Protein AF-A0A348WUA7-F1 (afdb_monomer)

Structure (mmCIF, N/CA/C/O backbone):
data_AF-A0A348WUA7-F1
#
_entry.id   AF-A0A348WUA7-F1
#
loop_
_atom_site.group_PDB
_atom_site.id
_atom_site.type_symbol
_atom_site.label_atom_id
_atom_site.label_alt_id
_atom_site.label_comp_id
_atom_site.label_asym_id
_atom_site.label_entity_id
_atom_site.label_seq_id
_atom_site.pdbx_PDB_ins_code
_atom_site.Cartn_x
_atom_site.Cartn_y
_atom_site.Cartn_z
_atom_site.occupancy
_atom_site.B_iso_or_equiv
_atom_site.auth_seq_id
_atom_site.auth_comp_id
_atom_site.auth_asym_id
_atom_site.auth_atom_id
_atom_site.pdbx_PDB_model_num
ATOM 1 N N . MET A 1 1 ? -8.837 16.732 -10.484 1.00 33.81 1 MET A N 1
ATOM 2 C CA . MET A 1 1 ? -9.678 15.544 -10.216 1.00 33.81 1 MET A CA 1
ATOM 3 C C . MET A 1 1 ? -9.395 15.076 -8.788 1.00 33.81 1 MET A C 1
ATOM 5 O O . MET A 1 1 ? -8.234 14.961 -8.419 1.00 33.81 1 MET A O 1
ATOM 9 N N . PHE A 1 2 ? -10.432 14.977 -7.956 1.00 34.97 2 PHE A N 1
ATOM 10 C CA . PHE A 1 2 ? -10.388 14.929 -6.485 1.00 34.97 2 PHE A CA 1
ATOM 11 C C . PHE A 1 2 ? -9.782 13.624 -5.919 1.00 34.97 2 PHE A C 1
ATOM 13 O O . PHE A 1 2 ? -10.500 12.645 -5.761 1.00 34.97 2 PHE A O 1
ATOM 20 N N . ILE A 1 3 ? -8.491 13.597 -5.559 1.00 40.84 3 ILE A N 1
ATOM 21 C CA . ILE A 1 3 ? -7.843 12.406 -4.948 1.00 40.84 3 ILE A CA 1
ATOM 22 C C . ILE A 1 3 ? -7.668 12.544 -3.416 1.00 40.84 3 ILE A C 1
ATOM 24 O O . ILE A 1 3 ? -7.269 11.609 -2.728 1.00 40.84 3 ILE A O 1
ATOM 28 N N . GLN A 1 4 ? -8.023 13.687 -2.822 1.00 47.28 4 GLN A N 1
ATOM 29 C CA . GLN A 1 4 ? -7.664 13.990 -1.427 1.00 47.28 4 GLN A CA 1
ATOM 30 C C . GLN A 1 4 ? -8.696 13.569 -0.363 1.00 47.28 4 GLN A C 1
ATOM 32 O O . GLN A 1 4 ? -8.520 13.908 0.803 1.00 47.28 4 GLN A O 1
ATOM 37 N N . LYS A 1 5 ? -9.769 12.846 -0.722 1.00 58.16 5 LYS A N 1
ATOM 38 C CA . LYS A 1 5 ? -10.892 12.616 0.211 1.00 58.16 5 LYS A CA 1
ATOM 39 C C . LYS A 1 5 ? -10.803 11.341 1.061 1.00 58.16 5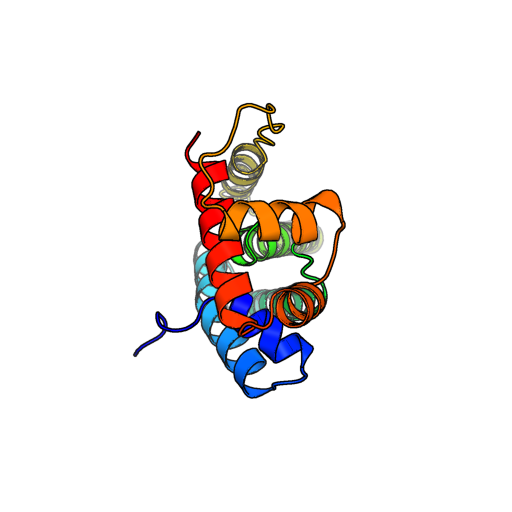 LYS A C 1
ATOM 41 O O . LYS A 1 5 ? -11.433 11.308 2.109 1.00 58.16 5 LYS A O 1
ATOM 46 N N . TYR A 1 6 ? -10.019 10.337 0.661 1.00 66.12 6 TYR A N 1
ATOM 47 C CA . TYR A 1 6 ? -9.982 9.038 1.348 1.00 66.12 6 TYR A CA 1
ATOM 48 C C . TYR A 1 6 ? -8.648 8.780 2.053 1.00 66.12 6 TYR A C 1
ATOM 50 O O . TYR A 1 6 ? -7.571 8.868 1.444 1.00 66.12 6 TYR A O 1
ATOM 58 N N . ASN A 1 7 ? -8.726 8.456 3.344 1.00 83.44 7 ASN A N 1
ATOM 59 C CA . ASN A 1 7 ? -7.587 8.053 4.165 1.00 83.44 7 ASN A CA 1
ATOM 60 C C . ASN A 1 7 ? -7.124 6.646 3.745 1.00 83.44 7 ASN A C 1
ATOM 62 O O . ASN A 1 7 ? -7.950 5.766 3.523 1.00 83.44 7 ASN A O 1
ATOM 66 N N . ASP A 1 8 ? -5.811 6.409 3.657 1.00 88.81 8 ASP A N 1
ATOM 67 C CA . ASP A 1 8 ? -5.275 5.085 3.300 1.00 88.81 8 ASP A CA 1
ATOM 68 C C . ASP A 1 8 ? -5.759 4.001 4.264 1.00 88.81 8 ASP A C 1
ATOM 70 O O . ASP A 1 8 ? -6.096 2.907 3.830 1.00 88.81 8 ASP A O 1
ATOM 74 N N . ASN A 1 9 ? -5.847 4.314 5.561 1.00 83.81 9 ASN A N 1
ATOM 75 C CA . ASN A 1 9 ? -6.314 3.357 6.565 1.00 83.81 9 ASN A CA 1
ATOM 76 C C . ASN A 1 9 ? -7.796 2.995 6.375 1.00 83.81 9 ASN A C 1
ATOM 78 O O . ASN A 1 9 ? -8.174 1.853 6.613 1.00 83.81 9 ASN A O 1
ATOM 82 N N . GLU A 1 10 ? -8.620 3.949 5.930 1.00 82.75 10 GLU A N 1
ATOM 83 C CA . GLU A 1 10 ? -10.045 3.732 5.643 1.00 82.75 10 GLU A CA 1
ATOM 84 C C . GLU A 1 10 ? -10.211 2.842 4.406 1.00 82.75 10 GLU A C 1
ATOM 86 O O . GLU A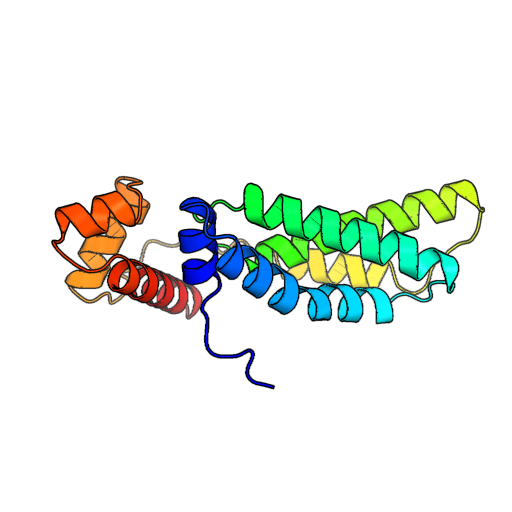 1 10 ? -10.967 1.877 4.433 1.00 82.75 10 GLU A O 1
ATOM 91 N N . LEU A 1 11 ? -9.433 3.095 3.351 1.00 89.75 11 LEU A N 1
ATOM 92 C CA . LEU A 1 11 ? -9.440 2.247 2.157 1.00 89.75 11 LEU A CA 1
ATOM 93 C C . LEU A 1 11 ? -8.940 0.834 2.467 1.00 89.75 11 LEU A C 1
ATOM 95 O O . LEU A 1 11 ? -9.584 -0.134 2.089 1.00 89.75 11 LEU A O 1
ATOM 99 N N . LEU A 1 12 ? -7.833 0.697 3.202 1.00 89.75 12 LEU A N 1
ATOM 100 C CA . LEU A 1 12 ? -7.299 -0.606 3.614 1.00 89.75 12 LEU A CA 1
ATOM 101 C C . LEU A 1 12 ? -8.290 -1.399 4.474 1.00 89.75 12 LEU A C 1
ATOM 103 O O . LEU A 1 12 ? -8.345 -2.622 4.371 1.00 89.75 12 LEU A O 1
ATOM 107 N N . TYR A 1 13 ? -9.089 -0.712 5.291 1.00 81.81 13 TYR A N 1
ATOM 108 C CA . TYR A 1 13 ? -10.175 -1.333 6.043 1.00 81.81 13 TYR A CA 1
ATOM 109 C C . TYR A 1 13 ? -11.274 -1.891 5.139 1.00 81.81 13 TYR A C 1
ATOM 111 O O . TYR A 1 13 ? -11.672 -3.041 5.314 1.00 81.81 13 TYR A O 1
ATOM 119 N N . LEU A 1 14 ? -11.760 -1.092 4.189 1.00 84.62 14 LEU A N 1
ATOM 120 C CA . LEU A 1 14 ? -12.803 -1.520 3.256 1.00 84.62 14 LEU A CA 1
ATOM 121 C C . LEU A 1 14 ? -12.306 -2.686 2.389 1.00 84.62 14 LEU A C 1
ATOM 123 O O . LEU A 1 14 ? -13.008 -3.674 2.205 1.00 84.62 14 LEU A O 1
ATOM 127 N N . ILE A 1 15 ? -11.039 -2.644 1.971 1.00 90.44 15 ILE A N 1
ATOM 128 C CA . ILE A 1 15 ? -10.385 -3.739 1.243 1.00 90.44 15 ILE A CA 1
ATOM 129 C C . ILE A 1 15 ? -10.353 -5.032 2.070 1.00 90.44 15 ILE A C 1
ATOM 131 O O . ILE A 1 15 ? -10.519 -6.114 1.510 1.00 90.44 15 ILE A O 1
ATOM 135 N N . TYR A 1 16 ? -10.159 -4.941 3.390 1.00 83.44 16 TYR A N 1
ATOM 136 C CA . TYR A 1 16 ? -10.235 -6.104 4.282 1.00 83.44 16 TYR A CA 1
ATOM 137 C C . TYR A 1 16 ? -11.651 -6.705 4.344 1.00 83.44 16 TYR A C 1
ATOM 139 O O . TYR A 1 16 ? -11.796 -7.893 4.610 1.00 83.44 16 TYR A O 1
ATOM 147 N N . ASP 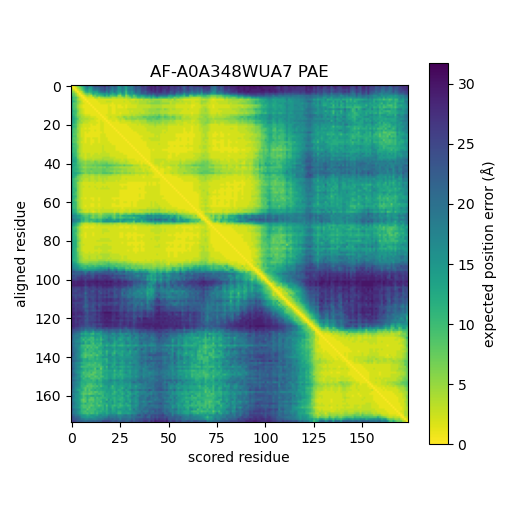A 1 17 ? -12.687 -5.910 4.063 1.00 81.94 17 ASP A N 1
ATOM 148 C CA . ASP A 1 17 ? -14.075 -6.368 3.925 1.00 81.94 17 ASP A CA 1
ATOM 149 C C . ASP A 1 17 ? -14.442 -6.816 2.501 1.00 81.94 17 ASP A C 1
ATOM 151 O O . ASP A 1 17 ? -15.615 -7.014 2.202 1.00 81.94 17 ASP A O 1
ATOM 155 N N . ASN A 1 18 ? -13.444 -7.010 1.631 1.00 87.00 18 ASN A N 1
ATOM 156 C CA . ASN A 1 18 ? -13.604 -7.343 0.211 1.00 87.00 18 ASN A CA 1
ATOM 157 C C . ASN A 1 18 ? -14.315 -6.257 -0.618 1.00 87.00 18 ASN A C 1
ATOM 159 O O . ASN A 1 18 ? -14.961 -6.561 -1.616 1.00 87.00 18 ASN A O 1
ATOM 163 N N . ASP A 1 19 ? -14.169 -4.984 -0.241 1.00 88.50 19 ASP A N 1
ATOM 164 C CA . ASP A 1 19 ? -14.624 -3.865 -1.067 1.00 88.50 19 ASP A CA 1
ATOM 165 C C . ASP A 1 19 ? -13.648 -3.626 -2.237 1.00 88.50 19 ASP A C 1
ATOM 167 O O . ASP A 1 19 ? -12.557 -3.054 -2.088 1.00 88.50 19 ASP A O 1
ATOM 171 N N . ASP A 1 20 ? -14.050 -4.079 -3.423 1.00 89.94 20 ASP A N 1
ATOM 172 C CA . ASP A 1 20 ? -13.273 -3.932 -4.655 1.00 89.94 20 ASP A CA 1
ATOM 173 C C . ASP A 1 20 ? -13.147 -2.473 -5.116 1.00 89.94 20 ASP A C 1
ATOM 175 O O . ASP A 1 20 ? -12.119 -2.092 -5.685 1.00 89.94 20 ASP A O 1
ATOM 179 N N . LEU A 1 21 ? -14.134 -1.622 -4.819 1.00 91.38 21 LEU A N 1
ATOM 180 C CA . LEU A 1 21 ? -14.076 -0.202 -5.162 1.00 91.38 21 LEU A CA 1
ATOM 181 C C . LEU A 1 21 ? -13.010 0.504 -4.317 1.00 91.38 21 LEU A C 1
ATOM 183 O O . LEU A 1 21 ? -12.201 1.274 -4.841 1.00 91.38 21 LEU A O 1
ATOM 187 N N . ALA A 1 22 ? -12.943 0.205 -3.019 1.00 90.75 22 ALA A N 1
ATOM 188 C CA . ALA A 1 22 ? -11.889 0.720 -2.151 1.00 90.75 22 ALA A CA 1
ATOM 189 C C . ALA A 1 22 ? -10.495 0.266 -2.610 1.00 90.75 22 ALA A C 1
ATOM 191 O O . ALA A 1 22 ? -9.542 1.059 -2.588 1.00 90.75 22 ALA A O 1
ATOM 192 N N . ARG A 1 23 ? -10.378 -0.983 -3.084 1.00 94.19 23 ARG A N 1
ATOM 193 C CA . ARG A 1 23 ? -9.143 -1.513 -3.682 1.00 94.19 23 ARG A CA 1
ATOM 194 C C . ARG A 1 23 ? -8.737 -0.714 -4.910 1.00 94.19 23 ARG A C 1
ATOM 196 O O . ARG A 1 23 ? -7.584 -0.287 -5.002 1.00 94.19 23 ARG A O 1
ATOM 203 N N . GLU A 1 24 ? -9.667 -0.491 -5.830 1.00 95.19 24 GLU A N 1
ATOM 204 C CA . GLU A 1 24 ? -9.421 0.277 -7.045 1.00 95.19 24 GLU A CA 1
ATOM 205 C C . GLU A 1 24 ? -8.986 1.715 -6.725 1.00 95.19 24 GLU A C 1
ATOM 207 O O . GLU A 1 24 ? -7.988 2.203 -7.270 1.00 95.19 24 GLU A O 1
ATOM 212 N N . ILE A 1 25 ? -9.675 2.377 -5.789 1.00 94.31 25 ILE A N 1
ATOM 213 C CA . ILE A 1 25 ? -9.335 3.733 -5.343 1.00 94.31 25 ILE A CA 1
ATOM 214 C C . ILE A 1 25 ? -7.907 3.772 -4.792 1.00 94.31 25 ILE A C 1
ATOM 216 O O . ILE A 1 25 ? -7.127 4.649 -5.176 1.00 94.31 25 ILE A O 1
ATOM 220 N N . LEU A 1 26 ? -7.532 2.827 -3.922 1.00 94.62 26 LEU A N 1
ATOM 221 C CA . LEU A 1 26 ? -6.193 2.796 -3.330 1.00 94.62 26 LEU A CA 1
ATOM 222 C C . LEU A 1 26 ? -5.111 2.521 -4.384 1.00 94.62 26 LEU A C 1
ATOM 224 O O . LEU A 1 26 ? -4.070 3.181 -4.378 1.00 94.62 26 LEU A O 1
ATOM 228 N N . ILE A 1 27 ? -5.366 1.611 -5.329 1.00 96.19 27 ILE A N 1
ATOM 229 C CA . ILE A 1 27 ? -4.451 1.344 -6.447 1.00 96.19 27 ILE A CA 1
ATOM 230 C C . ILE A 1 27 ? -4.237 2.617 -7.273 1.00 96.19 27 ILE A C 1
ATOM 232 O O . ILE A 1 27 ? -3.097 3.032 -7.504 1.00 96.19 27 ILE A O 1
ATOM 236 N N . ASN A 1 28 ? -5.321 3.274 -7.686 1.00 95.56 28 ASN A N 1
ATOM 237 C CA . ASN A 1 28 ? -5.254 4.480 -8.509 1.00 95.56 28 ASN A CA 1
ATOM 238 C C . ASN A 1 28 ? -4.589 5.652 -7.774 1.00 95.56 28 ASN A C 1
ATOM 240 O O . ASN A 1 28 ? -3.840 6.410 -8.391 1.00 95.56 28 ASN A O 1
ATOM 244 N N . LYS A 1 29 ? -4.772 5.755 -6.454 1.00 94.50 29 LYS A N 1
ATOM 245 C CA . LYS A 1 29 ? -4.099 6.748 -5.607 1.00 94.50 29 LYS A CA 1
ATOM 246 C C . LYS A 1 29 ? -2.574 6.594 -5.603 1.00 94.50 29 LYS A C 1
ATOM 248 O O . LYS A 1 29 ? -1.866 7.596 -5.522 1.00 94.50 29 LYS A O 1
ATOM 253 N N . TYR A 1 30 ? -2.063 5.366 -5.708 1.00 96.69 30 TYR A N 1
ATOM 254 C CA . TYR A 1 30 ? -0.632 5.063 -5.591 1.00 96.69 30 TYR A CA 1
ATOM 255 C C . TYR A 1 30 ? 0.105 4.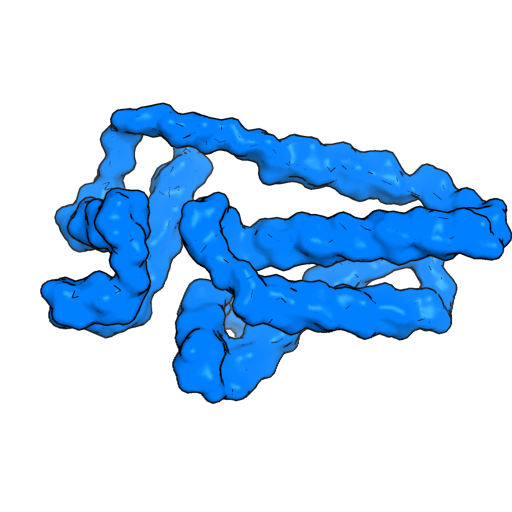871 -6.926 1.00 96.69 30 TYR A C 1
ATOM 257 O O . TYR A 1 30 ? 1.335 4.967 -6.953 1.00 96.69 30 TYR A O 1
ATOM 265 N N . LYS A 1 31 ? -0.610 4.704 -8.049 1.00 96.69 31 LYS A N 1
ATOM 266 C CA . LYS A 1 31 ? -0.020 4.706 -9.405 1.00 96.69 31 LYS A CA 1
ATOM 267 C C . LYS A 1 31 ? 0.919 5.901 -9.671 1.00 96.69 31 LYS A C 1
ATOM 269 O O . LYS A 1 31 ? 2.021 5.666 -10.170 1.00 96.69 31 LYS A O 1
ATOM 274 N N . PRO A 1 32 ? 0.575 7.157 -9.313 1.00 95.94 32 PRO A N 1
ATOM 275 C CA . PRO A 1 32 ? 1.464 8.300 -9.534 1.00 95.94 32 PRO A CA 1
ATOM 276 C C . PRO A 1 32 ? 2.795 8.208 -8.781 1.00 95.94 32 PRO A C 1
ATOM 278 O O . PRO A 1 32 ? 3.809 8.686 -9.282 1.00 95.94 32 PRO A O 1
ATOM 281 N N . LEU A 1 33 ? 2.825 7.573 -7.603 1.00 93.81 33 LEU A N 1
ATOM 282 C CA . LEU A 1 33 ? 4.063 7.378 -6.843 1.00 93.81 33 LEU A CA 1
ATOM 283 C C . LEU A 1 33 ? 5.022 6.432 -7.578 1.00 93.81 33 LEU A C 1
ATOM 285 O O . LEU A 1 33 ? 6.219 6.705 -7.633 1.00 93.81 33 LEU A O 1
ATOM 289 N N . ILE A 1 34 ? 4.493 5.356 -8.173 1.00 96.69 34 ILE A N 1
ATOM 290 C CA . ILE A 1 34 ? 5.267 4.413 -8.995 1.00 96.69 34 ILE A CA 1
ATOM 291 C C . ILE A 1 34 ? 5.903 5.158 -10.170 1.00 96.69 34 ILE A C 1
ATOM 293 O O . ILE A 1 34 ? 7.124 5.137 -10.323 1.00 96.69 34 ILE A O 1
ATOM 297 N N . LEU A 1 35 ? 5.084 5.890 -10.931 1.00 94.75 35 LEU A N 1
ATOM 298 C CA . LEU A 1 35 ? 5.539 6.683 -12.075 1.00 94.75 35 LEU A CA 1
ATOM 299 C C . LEU A 1 35 ? 6.580 7.729 -11.664 1.00 94.75 35 LEU A C 1
ATOM 301 O O . LEU A 1 35 ? 7.622 7.852 -12.300 1.00 94.75 35 LEU A O 1
ATOM 305 N N . SER A 1 36 ? 6.343 8.446 -10.564 1.00 91.31 36 SER A N 1
ATOM 306 C CA . SER A 1 36 ? 7.276 9.451 -10.049 1.00 91.31 36 SER A CA 1
ATOM 307 C C . SER A 1 36 ? 8.638 8.851 -9.697 1.00 91.31 36 SER A C 1
ATOM 309 O O . SER A 1 36 ? 9.663 9.462 -9.993 1.00 91.31 36 SER A O 1
ATOM 311 N N . LYS A 1 37 ? 8.675 7.655 -9.095 1.00 88.81 37 LYS A N 1
ATOM 312 C CA . LYS A 1 37 ? 9.937 6.974 -8.780 1.00 88.81 37 LYS A CA 1
ATOM 313 C C . LYS A 1 37 ? 10.637 6.469 -10.041 1.00 88.81 37 LYS A C 1
ATOM 315 O O . LYS A 1 37 ? 11.847 6.634 -10.134 1.00 88.81 37 LYS A O 1
ATOM 320 N N . MET A 1 38 ? 9.901 5.923 -11.008 1.00 91.12 38 MET A N 1
ATOM 321 C CA . MET A 1 38 ? 10.466 5.471 -12.286 1.00 91.12 38 MET A CA 1
ATOM 322 C C . MET A 1 38 ? 11.017 6.615 -13.137 1.00 91.12 38 MET A C 1
ATOM 324 O O . MET A 1 38 ? 12.046 6.451 -13.771 1.00 91.12 38 MET A O 1
ATOM 328 N N . ASN A 1 39 ? 10.372 7.783 -13.136 1.00 86.94 39 ASN A N 1
ATOM 329 C CA . ASN A 1 39 ? 10.821 8.939 -13.918 1.00 86.94 39 ASN A CA 1
ATOM 330 C C . ASN A 1 39 ? 12.176 9.495 -13.458 1.00 86.94 39 ASN A C 1
ATOM 332 O O . ASN A 1 39 ? 12.805 10.244 -14.196 1.00 86.94 39 ASN A O 1
ATOM 336 N N . LYS A 1 40 ? 12.625 9.134 -12.251 1.00 83.94 40 LYS A N 1
ATOM 337 C CA . LYS A 1 40 ? 13.974 9.443 -11.756 1.00 83.94 40 LYS A CA 1
ATOM 338 C C . LYS A 1 40 ? 15.031 8.448 -12.246 1.00 83.94 40 LYS A C 1
ATOM 340 O O . LYS A 1 40 ? 16.200 8.592 -11.919 1.00 83.94 40 LYS A O 1
ATOM 345 N N . MET A 1 41 ? 14.619 7.413 -12.971 1.00 81.31 41 MET A N 1
ATOM 346 C CA . MET A 1 41 ? 15.487 6.373 -13.504 1.00 81.31 41 MET A CA 1
ATOM 347 C C . MET A 1 41 ? 15.613 6.590 -15.012 1.00 81.31 41 MET A C 1
ATOM 349 O O . MET A 1 41 ? 14.610 6.760 -15.705 1.00 81.31 41 MET A O 1
ATOM 353 N N . ASN A 1 42 ? 16.840 6.560 -15.530 1.00 80.81 42 ASN A N 1
ATOM 354 C CA . ASN A 1 42 ? 17.122 6.680 -16.964 1.00 80.81 42 ASN A CA 1
ATOM 355 C C . ASN A 1 42 ? 16.825 5.356 -17.694 1.00 80.81 42 ASN A C 1
ATOM 357 O O . ASN A 1 42 ? 17.728 4.708 -18.212 1.00 80.81 42 ASN A O 1
ATOM 361 N N . LEU A 1 43 ? 15.557 4.938 -17.672 1.00 82.94 43 LEU A N 1
ATOM 362 C CA . LEU A 1 43 ? 15.061 3.698 -18.274 1.00 82.94 43 LEU A CA 1
ATOM 363 C C . LEU A 1 43 ? 14.750 3.887 -19.764 1.00 82.94 43 LEU A C 1
ATOM 365 O O . LEU A 1 43 ? 14.139 4.895 -20.151 1.00 82.94 43 LEU A O 1
ATOM 369 N N . LEU A 1 44 ? 15.086 2.887 -20.577 1.00 85.19 44 LEU A N 1
ATOM 370 C CA . LEU A 1 44 ? 14.640 2.787 -21.966 1.00 85.19 44 LEU A CA 1
ATOM 371 C C . LEU A 1 44 ? 13.118 2.522 -22.029 1.00 85.19 44 LEU A C 1
ATOM 373 O O . LEU A 1 44 ? 12.514 2.107 -21.034 1.00 85.19 44 LEU A O 1
ATOM 377 N N . PRO A 1 45 ? 12.452 2.802 -23.166 1.00 82.94 45 PRO A N 1
ATOM 378 C CA . PRO A 1 45 ? 10.995 2.700 -23.275 1.00 82.94 45 PRO A CA 1
ATOM 379 C C . PRO A 1 45 ? 10.414 1.326 -22.912 1.00 82.94 45 PRO A C 1
ATOM 381 O O . PRO A 1 45 ? 9.432 1.262 -22.177 1.00 82.94 45 PRO A O 1
ATOM 384 N N . ASP A 1 46 ? 11.040 0.246 -23.366 1.00 83.69 46 ASP A N 1
ATOM 385 C CA . ASP A 1 46 ? 10.656 -1.141 -23.080 1.00 83.69 46 ASP A CA 1
ATOM 386 C C . ASP A 1 46 ? 10.840 -1.505 -21.596 1.00 83.69 46 ASP A C 1
ATOM 388 O O . ASP A 1 46 ? 10.049 -2.241 -21.007 1.00 83.69 46 ASP A O 1
ATOM 392 N N . GLU A 1 47 ? 11.834 -0.912 -20.937 1.00 86.75 47 GLU A N 1
ATOM 393 C CA . GLU A 1 47 ? 12.083 -1.117 -19.509 1.00 86.75 47 GLU A CA 1
ATOM 394 C C . GLU A 1 47 ? 11.051 -0.420 -18.626 1.00 86.75 47 GLU A C 1
ATOM 396 O O . GLU A 1 47 ? 10.761 -0.882 -17.519 1.00 86.75 47 GLU A O 1
ATOM 401 N N . LYS A 1 48 ? 10.485 0.697 -19.095 1.00 90.00 48 LYS A N 1
ATOM 402 C CA . LYS A 1 48 ? 9.445 1.414 -18.350 1.00 90.00 48 LYS A CA 1
ATOM 403 C C . LYS A 1 48 ? 8.215 0.536 -18.154 1.00 90.00 48 LYS A C 1
ATOM 405 O O . LYS A 1 48 ? 7.643 0.555 -17.067 1.00 90.00 48 LYS A O 1
ATOM 410 N N . GLU A 1 49 ? 7.828 -0.255 -19.149 1.00 93.00 49 GLU A N 1
ATOM 411 C CA . GLU A 1 49 ? 6.684 -1.165 -19.025 1.00 93.00 49 GLU A CA 1
ATOM 412 C C . GLU A 1 49 ? 6.937 -2.251 -17.970 1.00 93.00 49 GLU A C 1
ATOM 414 O O . GLU A 1 49 ? 6.098 -2.470 -17.092 1.00 93.00 49 GLU A O 1
ATOM 419 N N . GLU A 1 50 ? 8.129 -2.858 -17.980 1.00 93.56 50 GLU A N 1
ATOM 420 C CA . GLU A 1 50 ? 8.540 -3.874 -17.003 1.00 93.56 50 GLU A CA 1
ATOM 421 C C . GLU A 1 50 ? 8.562 -3.315 -15.569 1.00 93.56 50 GLU A C 1
ATOM 423 O O . GLU A 1 50 ? 7.981 -3.899 -14.649 1.00 93.56 50 GLU A O 1
ATOM 428 N N . PHE A 1 51 ? 9.188 -2.151 -15.370 1.00 94.56 51 PHE A N 1
ATOM 429 C CA . PHE A 1 51 ? 9.255 -1.503 -14.058 1.00 94.56 51 PHE A CA 1
ATOM 430 C C . PHE A 1 51 ? 7.873 -1.077 -13.564 1.00 94.56 51 PHE A C 1
ATOM 432 O O . PHE A 1 51 ? 7.571 -1.230 -12.378 1.00 94.56 51 PHE A O 1
ATOM 439 N N . TYR A 1 52 ? 7.014 -0.572 -14.449 1.00 96.69 52 TYR A N 1
ATOM 440 C CA . TYR A 1 52 ? 5.658 -0.192 -14.073 1.00 96.69 52 TYR A CA 1
ATOM 441 C C . TYR A 1 52 ? 4.847 -1.404 -13.611 1.00 96.69 52 TYR A C 1
ATOM 443 O O . TYR A 1 52 ? 4.236 -1.360 -12.539 1.00 96.69 52 TYR A O 1
ATOM 451 N N . ALA A 1 53 ? 4.897 -2.503 -14.368 1.00 96.62 53 ALA A N 1
ATOM 452 C CA . ALA A 1 53 ? 4.218 -3.747 -14.020 1.00 96.62 53 ALA A CA 1
ATOM 453 C C . ALA A 1 53 ? 4.696 -4.292 -12.665 1.00 96.62 53 ALA A C 1
ATOM 455 O O . ALA A 1 53 ? 3.885 -4.617 -11.796 1.00 96.62 53 ALA A O 1
ATOM 456 N N . GLU A 1 54 ? 6.007 -4.314 -12.430 1.00 96.81 54 GLU A N 1
ATOM 457 C CA . GLU A 1 54 ? 6.577 -4.748 -11.152 1.00 96.81 54 GLU A CA 1
ATOM 458 C C . GLU A 1 54 ? 6.222 -3.808 -9.991 1.00 96.81 54 GLU A C 1
ATOM 460 O O . GLU A 1 54 ? 5.964 -4.263 -8.872 1.00 96.81 54 GLU A O 1
ATOM 465 N N . GLY A 1 55 ? 6.130 -2.503 -10.251 1.00 97.62 55 GLY A N 1
ATOM 466 C CA . GLY A 1 55 ? 5.631 -1.524 -9.288 1.00 97.62 55 GLY A CA 1
ATOM 467 C C . GLY A 1 55 ? 4.179 -1.788 -8.885 1.00 97.62 55 GLY A C 1
ATOM 468 O O . GLY A 1 55 ? 3.853 -1.750 -7.695 1.00 97.62 55 GLY A O 1
ATOM 469 N N . LEU A 1 56 ? 3.315 -2.117 -9.851 1.00 98.00 56 LEU A N 1
ATOM 470 C CA . LEU A 1 56 ? 1.920 -2.494 -9.600 1.00 98.00 56 LEU A CA 1
ATOM 471 C C . LEU A 1 56 ? 1.814 -3.805 -8.813 1.00 98.00 56 LEU A C 1
ATOM 473 O O . LEU A 1 56 ? 1.044 -3.882 -7.855 1.00 98.00 56 LEU A O 1
ATOM 477 N N . ILE A 1 57 ? 2.619 -4.815 -9.153 1.00 97.62 57 ILE A N 1
ATOM 478 C CA . ILE A 1 57 ? 2.683 -6.076 -8.400 1.00 97.62 57 ILE A CA 1
ATOM 479 C C . ILE A 1 57 ? 3.114 -5.809 -6.953 1.00 97.62 57 ILE A C 1
ATOM 481 O O . ILE A 1 57 ? 2.520 -6.353 -6.019 1.00 97.62 57 ILE A O 1
ATOM 485 N N . CYS A 1 58 ? 4.118 -4.953 -6.742 1.00 97.38 58 CYS A N 1
ATOM 486 C CA . CYS A 1 58 ? 4.530 -4.521 -5.408 1.00 97.38 58 CYS A CA 1
ATOM 487 C C . CYS A 1 58 ? 3.402 -3.816 -4.654 1.00 97.38 58 CYS A C 1
ATOM 489 O O . CYS A 1 58 ? 3.231 -4.081 -3.467 1.00 97.38 58 CYS A O 1
ATOM 491 N N . LEU A 1 59 ? 2.621 -2.963 -5.321 1.00 97.81 59 LEU A N 1
ATOM 492 C CA . LEU A 1 59 ? 1.490 -2.267 -4.709 1.00 97.81 59 LEU A CA 1
ATOM 493 C C . LEU A 1 59 ? 0.410 -3.248 -4.259 1.00 97.81 59 LEU A C 1
ATOM 495 O O . LEU A 1 59 ? -0.011 -3.195 -3.109 1.00 97.81 59 LEU A O 1
ATOM 499 N N . ILE A 1 60 ? 0.018 -4.187 -5.122 1.00 96.56 60 ILE A N 1
ATOM 500 C CA . ILE A 1 60 ? -0.974 -5.220 -4.791 1.00 96.56 60 ILE A CA 1
ATOM 501 C C . ILE A 1 60 ? -0.493 -6.063 -3.605 1.00 96.56 60 ILE A C 1
ATOM 503 O O . ILE A 1 60 ? -1.248 -6.293 -2.660 1.00 96.56 60 ILE A O 1
ATOM 507 N N . LYS A 1 61 ? 0.781 -6.474 -3.614 1.00 94.69 61 LYS A N 1
ATOM 508 C CA . LYS A 1 61 ? 1.389 -7.195 -2.489 1.00 94.69 61 LYS A CA 1
ATOM 509 C C . LYS A 1 61 ? 1.353 -6.362 -1.212 1.00 94.69 61 LYS A C 1
ATOM 511 O O . LYS A 1 61 ? 0.913 -6.881 -0.196 1.00 94.69 61 LYS A O 1
ATOM 516 N N . ALA A 1 62 ? 1.730 -5.083 -1.275 1.00 94.50 62 ALA A N 1
ATOM 517 C CA . ALA A 1 62 ? 1.670 -4.179 -0.130 1.00 94.50 62 ALA A CA 1
ATOM 518 C C . ALA A 1 62 ? 0.256 -4.055 0.433 1.00 94.50 62 ALA A C 1
ATOM 520 O O . ALA A 1 62 ? 0.092 -4.149 1.642 1.00 94.50 62 ALA A O 1
ATOM 521 N N . ILE A 1 63 ? -0.750 -3.850 -0.421 1.00 94.69 63 ILE A N 1
ATOM 522 C CA . ILE A 1 63 ? -2.155 -3.748 -0.003 1.00 94.69 63 ILE A CA 1
ATOM 523 C C . ILE A 1 63 ? -2.571 -5.011 0.757 1.00 94.69 63 ILE A C 1
ATOM 525 O O . ILE A 1 63 ? -3.188 -4.916 1.811 1.00 94.69 63 ILE A O 1
ATOM 529 N N . ASN A 1 64 ? -2.185 -6.185 0.255 1.00 90.88 64 ASN A N 1
ATOM 530 C CA . ASN A 1 64 ? -2.569 -7.464 0.848 1.00 90.88 64 ASN A CA 1
ATOM 531 C C . ASN A 1 64 ? -1.769 -7.824 2.114 1.00 90.88 64 ASN A C 1
ATOM 533 O O . ASN A 1 64 ? -2.266 -8.578 2.945 1.00 90.88 64 ASN A O 1
ATOM 537 N N . SER A 1 65 ? -0.532 -7.333 2.263 1.00 87.94 65 SER A N 1
ATOM 538 C CA . SER A 1 65 ? 0.361 -7.701 3.374 1.00 87.94 65 SER A CA 1
ATOM 539 C C . SER A 1 65 ? 0.552 -6.610 4.425 1.00 87.94 65 SER A C 1
ATOM 541 O O . SER A 1 65 ? 1.230 -6.851 5.427 1.00 87.94 65 SER A O 1
ATOM 543 N N . TYR A 1 66 ? 0.034 -5.399 4.202 1.00 87.69 66 TYR A N 1
ATOM 544 C CA . TYR A 1 66 ? 0.254 -4.287 5.115 1.00 87.69 66 TYR A CA 1
ATOM 545 C C . TYR A 1 66 ? -0.362 -4.575 6.482 1.00 87.69 66 TYR A C 1
ATOM 547 O O . TYR A 1 66 ? -1.554 -4.839 6.623 1.00 87.69 66 TYR A O 1
ATOM 555 N N . ASN A 1 67 ? 0.485 -4.486 7.505 1.00 77.38 67 ASN A N 1
ATOM 556 C CA . ASN A 1 67 ? 0.105 -4.669 8.890 1.00 77.38 67 ASN A CA 1
ATOM 557 C C . ASN A 1 67 ? 0.444 -3.401 9.671 1.00 77.38 67 ASN A C 1
ATOM 559 O O . ASN A 1 67 ? 1.604 -2.997 9.780 1.00 77.38 67 ASN A O 1
ATOM 563 N N . ASP A 1 68 ? -0.582 -2.788 10.245 1.00 66.94 68 ASP A N 1
ATOM 564 C CA . ASP A 1 68 ? -0.496 -1.497 10.915 1.00 66.94 68 ASP A CA 1
ATOM 565 C C . ASP A 1 68 ? 0.199 -1.557 12.296 1.00 66.94 68 ASP A C 1
ATOM 567 O O . ASP A 1 68 ? 0.412 -0.519 12.935 1.00 66.94 68 ASP A O 1
ATOM 571 N N . LYS A 1 69 ? 0.605 -2.759 12.735 1.00 61.91 69 LYS A N 1
ATOM 572 C CA . LYS A 1 69 ? 1.365 -3.013 13.972 1.00 61.91 69 LYS A CA 1
ATOM 573 C C . LYS A 1 69 ? 2.762 -2.378 13.988 1.00 61.91 69 LYS A C 1
ATOM 575 O O . LYS A 1 69 ? 3.298 -2.160 15.066 1.00 61.91 69 LYS A O 1
ATOM 580 N N . PHE A 1 70 ? 3.347 -2.048 12.834 1.00 60.75 70 PHE A N 1
ATOM 581 C CA . PHE A 1 70 ? 4.725 -1.536 12.741 1.00 60.75 70 PHE A CA 1
ATOM 582 C C . PHE A 1 70 ? 4.862 0.001 12.805 1.00 60.75 70 PHE A C 1
ATOM 584 O O . PHE A 1 70 ? 5.910 0.524 12.449 1.00 60.75 70 PHE A O 1
ATOM 591 N N . PHE A 1 71 ? 3.826 0.756 13.204 1.00 64.44 71 PHE A N 1
ATOM 592 C CA . PHE A 1 71 ? 3.808 2.241 13.283 1.00 64.44 71 PHE A CA 1
ATOM 593 C C . PHE A 1 71 ? 4.151 3.024 11.989 1.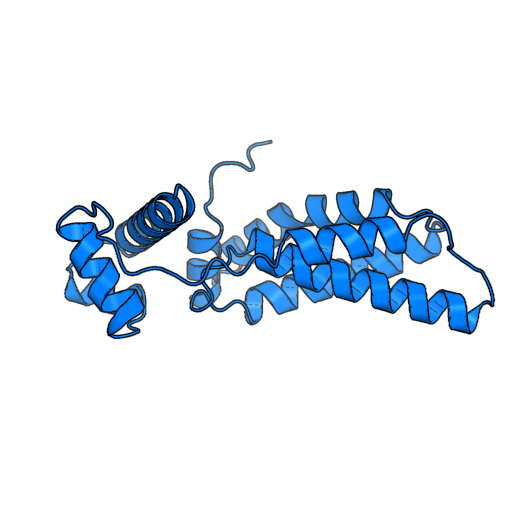00 64.44 71 PHE A C 1
ATOM 595 O O . PHE A 1 71 ? 4.073 4.260 11.964 1.00 64.44 71 PHE A O 1
ATOM 602 N N . LEU A 1 72 ? 4.459 2.345 10.883 1.00 75.25 72 LEU A N 1
ATOM 603 C CA . LEU A 1 72 ? 4.653 2.939 9.560 1.00 75.25 72 LEU A CA 1
ATOM 604 C C . LEU A 1 72 ? 3.304 3.204 8.896 1.00 75.25 72 LEU A C 1
ATOM 606 O O . LEU A 1 72 ? 2.400 2.379 8.992 1.00 75.25 72 LEU A O 1
ATOM 610 N N . SER A 1 73 ? 3.162 4.333 8.192 1.00 84.38 73 SER A N 1
ATOM 611 C CA . SER A 1 73 ? 1.988 4.532 7.331 1.00 84.38 73 SER A CA 1
ATOM 612 C C . SER A 1 73 ? 2.088 3.615 6.113 1.00 84.38 73 SER A C 1
ATOM 614 O O . SER A 1 73 ? 3.189 3.219 5.720 1.00 84.38 73 SER A O 1
ATOM 616 N N . PHE A 1 74 ? 0.951 3.311 5.485 1.00 90.00 74 PHE A N 1
ATOM 617 C CA . PHE A 1 74 ? 0.936 2.550 4.237 1.00 90.00 74 PHE A CA 1
ATOM 618 C C . PHE A 1 74 ? 1.835 3.190 3.174 1.00 90.00 74 PHE A C 1
ATOM 620 O O . PHE A 1 74 ? 2.622 2.497 2.539 1.00 90.00 74 PHE A O 1
ATOM 627 N N . ASN A 1 75 ? 1.808 4.524 3.067 1.00 89.88 75 ASN A N 1
ATOM 628 C CA . ASN A 1 75 ? 2.687 5.273 2.175 1.00 89.88 75 ASN A CA 1
ATOM 629 C C . ASN A 1 75 ? 4.174 4.964 2.403 1.00 89.88 75 ASN A C 1
ATOM 631 O O . ASN A 1 75 ? 4.884 4.627 1.456 1.00 89.88 75 ASN A O 1
ATOM 635 N N . SER A 1 76 ? 4.638 5.046 3.655 1.00 88.19 76 SER A N 1
ATOM 636 C CA . SER A 1 76 ? 6.036 4.778 4.004 1.00 88.19 76 SER A CA 1
ATOM 637 C C . SER A 1 76 ? 6.406 3.320 3.739 1.00 88.19 76 SER A C 1
ATOM 639 O O . SER A 1 76 ? 7.456 3.045 3.161 1.00 88.19 76 SER A O 1
ATOM 641 N N . TYR A 1 77 ? 5.524 2.387 4.105 1.00 88.69 77 TYR A N 1
ATOM 642 C CA . TYR A 1 77 ? 5.725 0.962 3.861 1.00 88.69 77 TYR A CA 1
ATOM 643 C C . TYR A 1 77 ? 5.826 0.640 2.364 1.00 88.69 77 TYR A C 1
ATOM 645 O O . TYR A 1 77 ? 6.796 0.017 1.928 1.00 88.69 77 TYR A O 1
ATOM 653 N N . PHE A 1 78 ? 4.865 1.107 1.565 1.00 94.38 78 PHE A N 1
ATOM 654 C CA . PHE A 1 78 ? 4.851 0.872 0.12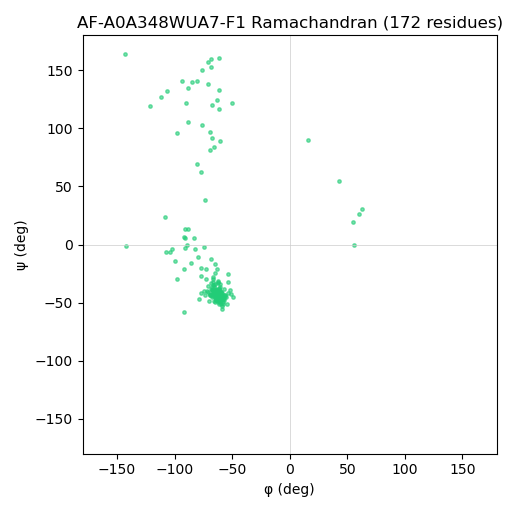7 1.00 94.38 78 PHE A CA 1
ATOM 655 C C . PHE A 1 78 ? 6.056 1.520 -0.563 1.00 94.38 78 PHE A C 1
ATOM 657 O O . PHE A 1 78 ? 6.726 0.872 -1.367 1.00 94.38 78 PHE A O 1
ATOM 664 N N . THR A 1 79 ? 6.389 2.762 -0.195 1.00 91.50 79 THR A N 1
ATOM 665 C CA . THR A 1 79 ? 7.572 3.460 -0.720 1.00 91.50 79 THR A CA 1
ATOM 666 C C . THR A 1 79 ? 8.840 2.646 -0.484 1.00 91.50 79 THR A C 1
ATOM 668 O O . THR A 1 79 ? 9.632 2.481 -1.409 1.00 91.50 79 THR A O 1
ATOM 671 N N . LEU A 1 80 ? 9.017 2.090 0.719 1.00 88.94 80 LEU A N 1
ATOM 672 C CA . LEU A 1 80 ? 10.184 1.279 1.062 1.00 88.94 80 LEU A CA 1
ATOM 673 C C . LEU A 1 80 ? 10.290 0.014 0.198 1.00 88.94 80 LEU A C 1
ATOM 675 O O . LEU A 1 80 ? 11.358 -0.268 -0.351 1.00 88.94 80 LEU A O 1
ATOM 679 N N . ILE A 1 81 ? 9.208 -0.758 0.065 1.00 92.31 81 ILE A N 1
ATOM 680 C CA . ILE A 1 81 ? 9.261 -2.014 -0.699 1.00 92.31 81 ILE A CA 1
ATOM 681 C C . ILE A 1 81 ? 9.385 -1.772 -2.208 1.00 92.31 81 ILE A C 1
ATOM 683 O O . ILE A 1 81 ? 10.111 -2.507 -2.877 1.00 92.31 81 ILE A O 1
ATOM 687 N N . LEU A 1 82 ? 8.745 -0.721 -2.736 1.00 94.69 82 LEU A N 1
ATOM 688 C CA . LEU A 1 82 ? 8.844 -0.323 -4.142 1.00 94.69 82 LEU A CA 1
ATOM 689 C C . LEU A 1 82 ? 10.287 0.050 -4.486 1.00 94.69 82 LEU A C 1
ATOM 691 O O . LEU A 1 82 ? 10.842 -0.396 -5.487 1.00 94.69 82 LEU A O 1
ATOM 695 N N . LYS A 1 83 ? 10.914 0.825 -3.601 1.00 89.19 83 LYS A N 1
ATOM 696 C CA . LYS A 1 83 ? 12.308 1.238 -3.712 1.00 89.19 83 LYS A CA 1
ATOM 697 C C . LYS A 1 83 ? 13.250 0.036 -3.793 1.00 89.19 83 LYS A C 1
ATOM 699 O O . LYS A 1 83 ? 14.043 -0.061 -4.725 1.00 89.19 83 LYS A O 1
ATOM 704 N N . ARG A 1 84 ? 13.124 -0.917 -2.863 1.00 89.50 84 ARG A N 1
ATOM 705 C CA . ARG A 1 84 ? 13.916 -2.162 -2.867 1.00 89.50 84 ARG A CA 1
ATOM 706 C C . ARG A 1 84 ? 13.734 -2.947 -4.164 1.00 89.50 84 ARG A C 1
ATOM 708 O O . ARG A 1 84 ? 14.718 -3.333 -4.784 1.00 89.50 84 ARG A O 1
ATOM 715 N N . LYS A 1 85 ? 12.486 -3.101 -4.614 1.00 94.06 85 LYS A N 1
ATOM 716 C CA . LYS A 1 85 ? 12.170 -3.807 -5.857 1.00 94.06 85 LYS A CA 1
ATOM 717 C C . LYS A 1 85 ? 12.842 -3.169 -7.072 1.00 94.06 85 LYS A C 1
ATOM 719 O O . LYS A 1 85 ? 13.415 -3.885 -7.886 1.00 94.06 85 LYS A O 1
ATOM 724 N N . PHE A 1 86 ? 12.806 -1.844 -7.184 1.00 92.25 86 PHE A N 1
ATOM 725 C CA . PHE A 1 86 ? 13.449 -1.132 -8.288 1.00 92.25 86 PHE A CA 1
ATOM 726 C C . PHE A 1 86 ? 14.977 -1.248 -8.262 1.00 92.25 86 PHE A C 1
ATOM 728 O O . PHE A 1 86 ? 15.573 -1.480 -9.311 1.00 92.25 86 PHE A O 1
ATOM 735 N N . ILE A 1 87 ? 15.608 -1.195 -7.083 1.00 86.81 87 ILE A N 1
ATOM 736 C CA . ILE A 1 87 ? 17.051 -1.476 -6.945 1.00 86.81 87 ILE A CA 1
ATOM 737 C C . ILE A 1 87 ? 17.374 -2.889 -7.443 1.00 86.81 87 ILE A C 1
ATOM 739 O O . ILE A 1 87 ? 18.332 -3.078 -8.192 1.00 86.81 87 ILE A O 1
ATOM 743 N N . ASP A 1 88 ? 16.582 -3.884 -7.046 1.00 87.88 88 ASP A N 1
ATOM 744 C CA . ASP A 1 88 ? 16.813 -5.274 -7.440 1.00 87.88 88 ASP A CA 1
ATOM 745 C C . ASP A 1 88 ? 16.668 -5.481 -8.954 1.00 87.88 88 ASP A C 1
ATOM 747 O O . ASP A 1 88 ? 17.454 -6.223 -9.547 1.00 87.88 88 ASP A O 1
ATOM 751 N N . LEU A 1 89 ? 15.695 -4.821 -9.592 1.00 88.75 89 LEU A N 1
ATOM 752 C CA . LEU A 1 89 ? 15.529 -4.852 -11.048 1.00 88.75 89 LEU A CA 1
ATOM 753 C C . LEU A 1 89 ? 16.728 -4.221 -11.763 1.00 88.75 89 LEU A C 1
ATOM 755 O O . LEU A 1 89 ? 17.305 -4.859 -12.644 1.00 88.75 89 LEU A O 1
ATOM 759 N N . LEU A 1 90 ? 17.165 -3.033 -11.333 1.00 85.38 90 LEU A N 1
ATOM 760 C CA . LEU A 1 90 ? 18.349 -2.368 -11.891 1.00 85.38 90 LEU A CA 1
ATOM 761 C C . LEU A 1 90 ? 19.597 -3.254 -11.774 1.00 85.38 90 LEU A C 1
ATOM 763 O O . LEU A 1 90 ? 20.292 -3.487 -12.760 1.00 85.38 90 LEU A O 1
ATOM 767 N N . ARG A 1 91 ? 19.841 -3.842 -10.595 1.00 82.12 91 ARG A N 1
ATOM 768 C CA . ARG A 1 91 ? 20.978 -4.754 -10.368 1.00 82.12 91 ARG A CA 1
ATOM 769 C C . ARG A 1 91 ? 20.952 -5.969 -11.293 1.00 82.12 91 ARG A C 1
ATOM 771 O O . ARG A 1 91 ? 21.997 -6.377 -11.803 1.00 82.12 91 ARG A O 1
ATOM 778 N N . LYS A 1 92 ? 19.773 -6.561 -11.512 1.00 81.06 92 LYS A N 1
ATOM 779 C CA . LYS A 1 92 ? 19.612 -7.693 -12.437 1.00 81.06 92 LYS A CA 1
ATOM 780 C C . LYS A 1 92 ? 19.964 -7.301 -13.870 1.00 81.06 92 LYS A C 1
ATOM 782 O O . LYS A 1 92 ? 20.634 -8.084 -14.544 1.00 81.06 92 LYS A O 1
ATOM 787 N N . LYS A 1 93 ? 19.571 -6.104 -14.310 1.00 75.25 93 LYS A N 1
ATOM 788 C CA . LYS A 1 93 ? 19.871 -5.602 -15.657 1.00 75.25 93 LYS A CA 1
ATOM 789 C C . LYS A 1 93 ? 21.341 -5.274 -15.853 1.00 75.25 93 LYS A C 1
ATOM 791 O O . LYS A 1 93 ? 21.948 -5.819 -16.768 1.00 75.25 93 LYS A O 1
ATOM 796 N N . THR A 1 94 ? 21.954 -4.534 -14.929 1.00 70.00 94 THR A N 1
ATOM 797 C CA . THR A 1 94 ? 23.404 -4.264 -14.943 1.00 70.00 94 THR A CA 1
ATOM 798 C C . THR A 1 94 ? 24.220 -5.547 -15.076 1.00 70.00 94 THR A C 1
ATOM 800 O O . THR A 1 94 ? 25.162 -5.617 -15.864 1.00 70.00 94 THR A O 1
ATOM 803 N N . LYS A 1 95 ? 23.830 -6.603 -14.349 1.00 68.44 95 LYS A N 1
ATOM 804 C CA . LYS A 1 95 ? 24.484 -7.914 -14.435 1.00 68.44 95 LYS A CA 1
ATOM 805 C C . LYS A 1 95 ? 24.269 -8.603 -15.789 1.00 68.44 95 LYS A C 1
ATOM 807 O O . LYS A 1 95 ? 25.185 -9.265 -16.271 1.00 68.44 95 LYS A O 1
ATOM 812 N N . LYS A 1 96 ? 23.073 -8.492 -16.372 1.00 65.44 96 LYS A N 1
ATOM 813 C CA . LYS A 1 96 ? 22.698 -9.147 -17.635 1.00 65.44 96 LYS A CA 1
ATOM 814 C C . LYS A 1 96 ? 23.327 -8.468 -18.854 1.00 65.44 96 LYS A C 1
ATOM 816 O O . LYS A 1 96 ? 23.783 -9.160 -19.756 1.00 65.44 96 LYS A O 1
ATOM 821 N N . GLU A 1 97 ? 23.374 -7.141 -18.863 1.00 61.81 97 GLU A N 1
ATOM 822 C CA . GLU A 1 97 ? 23.748 -6.343 -20.039 1.00 61.81 97 GLU A CA 1
ATOM 823 C C . GLU A 1 97 ? 25.172 -5.772 -19.955 1.00 61.81 97 GLU A C 1
ATOM 825 O O . GLU A 1 97 ? 25.663 -5.210 -20.927 1.00 61.81 97 GLU A O 1
ATOM 830 N N . ARG A 1 98 ? 25.866 -5.932 -18.813 1.00 55.31 98 ARG A N 1
ATOM 831 C CA . ARG A 1 98 ? 27.155 -5.271 -18.501 1.00 55.31 98 ARG A CA 1
ATOM 832 C C . ARG A 1 98 ? 27.100 -3.738 -18.625 1.00 55.31 98 ARG A C 1
ATOM 834 O O . ARG A 1 98 ? 28.139 -3.093 -18.726 1.00 55.31 98 ARG A O 1
ATOM 841 N N . ILE A 1 99 ? 25.902 -3.155 -18.588 1.00 54.50 99 ILE A N 1
ATOM 842 C CA . ILE A 1 99 ? 25.666 -1.711 -18.611 1.00 54.50 99 ILE A CA 1
ATOM 843 C C . ILE A 1 99 ? 25.647 -1.200 -17.174 1.00 54.50 99 ILE A C 1
ATOM 845 O O . ILE A 1 99 ? 24.854 -1.645 -16.340 1.00 54.50 99 ILE A O 1
ATOM 849 N N . VAL A 1 100 ? 26.534 -0.258 -16.876 1.00 50.06 100 VAL A N 1
ATOM 850 C CA . VAL A 1 100 ? 26.658 0.343 -15.553 1.00 50.06 100 VAL A CA 1
ATOM 851 C C . VAL A 1 100 ? 25.712 1.543 -15.459 1.00 50.06 100 VAL A C 1
ATOM 853 O O . VAL A 1 100 ? 26.001 2.607 -15.997 1.00 50.06 100 VAL A O 1
ATOM 856 N N . TYR A 1 101 ? 24.593 1.400 -14.747 1.00 54.97 101 TYR A N 1
ATOM 857 C CA . TYR A 1 101 ? 23.745 2.536 -14.365 1.00 54.97 101 TYR A CA 1
ATOM 858 C C . TYR A 1 101 ? 24.367 3.216 -13.130 1.00 54.97 101 TYR A C 1
ATOM 860 O O . TYR A 1 101 ? 23.869 3.060 -12.015 1.00 54.97 101 TYR A O 1
ATOM 868 N N . MET A 1 102 ? 25.520 3.876 -13.297 1.00 46.19 102 MET A N 1
ATOM 869 C CA . MET A 1 102 ? 26.323 4.356 -12.158 1.00 46.19 102 MET A CA 1
ATOM 870 C C . MET A 1 102 ? 25.758 5.624 -11.494 1.00 46.19 102 MET A C 1
ATOM 872 O O . MET A 1 102 ? 26.039 5.857 -10.327 1.00 46.19 102 MET A O 1
ATOM 876 N N . ASP A 1 103 ? 24.906 6.404 -12.163 1.00 46.50 103 ASP A N 1
ATOM 877 C CA . ASP A 1 103 ? 24.655 7.780 -11.699 1.00 46.50 103 ASP A CA 1
ATOM 878 C C . ASP A 1 103 ? 23.517 7.967 -10.680 1.00 46.50 103 ASP A C 1
ATOM 880 O O . ASP A 1 103 ? 23.283 9.090 -10.259 1.00 46.50 103 ASP A O 1
ATOM 884 N N . ASN A 1 104 ? 22.793 6.925 -10.243 1.00 51.31 104 ASN A N 1
ATOM 885 C CA . ASN A 1 104 ? 21.629 7.131 -9.348 1.00 51.31 104 ASN A CA 1
ATOM 886 C C . ASN A 1 104 ? 21.421 6.074 -8.250 1.00 51.31 104 ASN A C 1
ATOM 888 O O . ASN A 1 104 ? 20.477 6.179 -7.464 1.00 51.31 104 ASN A O 1
ATOM 892 N N . ILE A 1 105 ? 22.257 5.032 -8.171 1.00 54.66 105 ILE A N 1
ATOM 893 C CA . ILE A 1 105 ? 22.063 3.979 -7.160 1.00 54.66 105 ILE A CA 1
ATOM 894 C C . ILE A 1 105 ? 22.423 4.499 -5.762 1.00 54.66 105 ILE A C 1
ATOM 896 O O . ILE A 1 105 ? 21.700 4.210 -4.810 1.00 54.66 105 ILE A O 1
ATOM 900 N N . GLU A 1 106 ? 23.485 5.296 -5.627 1.00 50.47 106 GLU A N 1
ATOM 901 C CA . GLU A 1 106 ? 23.935 5.823 -4.332 1.00 50.47 106 GLU A CA 1
ATOM 902 C C . GLU A 1 106 ? 22.946 6.823 -3.721 1.00 50.47 106 GLU A C 1
ATOM 904 O O . GLU A 1 106 ? 22.571 6.659 -2.562 1.00 50.47 106 GLU A O 1
ATOM 909 N N . GLU A 1 107 ? 22.418 7.779 -4.493 1.00 52.97 107 GLU A N 1
ATOM 910 C CA . GLU A 1 107 ? 21.403 8.730 -4.006 1.00 52.97 107 GLU A CA 1
ATOM 911 C C . GLU A 1 107 ? 20.115 8.006 -3.567 1.00 52.97 107 GLU A C 1
ATOM 913 O O . GLU A 1 107 ? 19.508 8.312 -2.535 1.00 52.97 107 GLU A O 1
ATOM 918 N N . PHE A 1 108 ? 19.738 6.951 -4.296 1.00 50.56 108 PHE A N 1
ATOM 919 C CA . PHE A 1 108 ? 18.631 6.091 -3.906 1.00 50.56 108 PHE A CA 1
ATOM 920 C C . PHE A 1 108 ? 18.963 5.291 -2.634 1.00 50.56 108 PHE A C 1
ATOM 922 O O . PHE A 1 108 ? 18.089 5.128 -1.791 1.00 50.56 108 PHE A O 1
ATOM 929 N N . ILE A 1 109 ? 20.195 4.827 -2.418 1.00 49.38 109 ILE A N 1
ATOM 930 C CA . ILE A 1 109 ? 20.591 4.114 -1.189 1.00 49.38 109 ILE A CA 1
ATOM 931 C C . ILE A 1 109 ? 20.608 5.048 0.034 1.00 49.38 109 ILE A C 1
ATOM 933 O O . ILE A 1 109 ? 20.082 4.664 1.079 1.00 49.38 109 ILE A O 1
ATOM 937 N N . VAL A 1 110 ? 21.127 6.275 -0.084 1.00 48.97 110 VAL A N 1
ATOM 938 C CA . VAL A 1 110 ? 21.246 7.239 1.035 1.00 48.97 110 VAL A CA 1
ATOM 939 C C . VAL A 1 110 ? 19.877 7.591 1.636 1.00 48.97 110 VAL A C 1
ATOM 941 O O . VAL A 1 110 ? 19.701 7.597 2.854 1.00 48.97 110 VA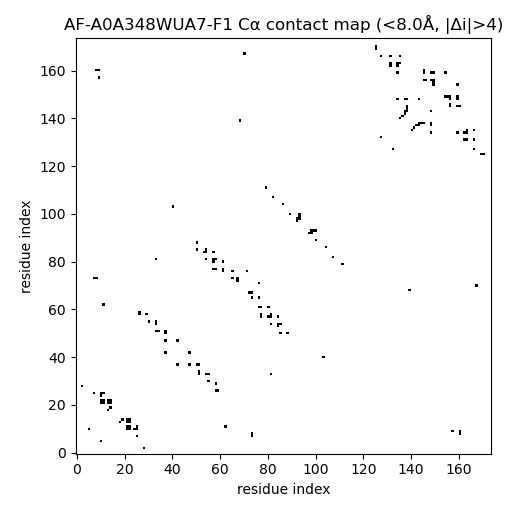L A O 1
ATOM 944 N N . ASP A 1 111 ? 18.858 7.759 0.794 1.00 48.72 111 ASP A N 1
ATOM 945 C CA . ASP A 1 111 ? 17.478 8.027 1.220 1.00 48.72 111 ASP A CA 1
ATOM 946 C C . ASP A 1 111 ? 16.813 6.817 1.939 1.00 48.72 111 ASP A C 1
ATOM 948 O O . ASP A 1 111 ? 15.756 6.945 2.548 1.00 48.72 111 ASP A O 1
ATOM 952 N N . VAL A 1 112 ? 17.398 5.605 1.890 1.00 44.03 112 VAL A N 1
ATOM 953 C CA . VAL A 1 112 ? 16.935 4.455 2.706 1.00 44.03 112 VAL A CA 1
ATOM 954 C C . VAL A 1 112 ? 17.395 4.593 4.154 1.00 44.03 112 VAL A C 1
ATOM 956 O O . VAL A 1 112 ? 16.611 4.320 5.058 1.00 44.03 112 VAL A O 1
ATOM 959 N N . SER A 1 113 ? 18.636 5.023 4.379 1.00 42.69 113 SER A N 1
ATOM 960 C CA . SER A 1 113 ? 19.210 5.130 5.725 1.00 42.69 113 SER A CA 1
ATOM 961 C C . SER A 1 113 ? 18.538 6.231 6.547 1.00 42.69 113 SER A C 1
ATOM 963 O O . SER A 1 113 ? 18.232 6.014 7.715 1.00 42.69 113 SER A O 1
ATOM 965 N N . ASN A 1 114 ? 18.190 7.358 5.918 1.00 44.16 114 ASN A N 1
ATOM 966 C CA . ASN A 1 114 ? 17.556 8.491 6.604 1.00 44.16 114 ASN A CA 1
ATOM 967 C C . ASN A 1 114 ? 16.088 8.234 7.000 1.00 44.16 114 ASN A C 1
ATOM 969 O O . ASN A 1 114 ? 15.567 8.879 7.904 1.00 44.16 114 ASN A O 1
ATOM 973 N N . HIS A 1 115 ? 15.404 7.277 6.362 1.00 45.09 115 HIS A N 1
ATOM 974 C CA . HIS A 1 115 ? 14.027 6.901 6.713 1.00 45.09 115 HIS A CA 1
ATOM 975 C C . HIS A 1 115 ? 13.933 5.764 7.746 1.00 45.09 115 HIS A C 1
ATOM 977 O O . HIS A 1 115 ? 12.825 5.411 8.157 1.00 45.09 115 HIS A O 1
ATOM 983 N N . VAL A 1 116 ? 15.072 5.202 8.169 1.00 41.06 116 VAL A N 1
ATOM 984 C CA . VAL A 1 116 ? 15.178 4.133 9.179 1.00 41.06 116 VAL A CA 1
ATOM 985 C C . VAL A 1 116 ? 15.757 4.670 10.495 1.00 41.06 116 VAL A C 1
ATOM 987 O O . VAL A 1 116 ? 16.252 3.903 11.317 1.00 41.06 116 VAL A O 1
ATOM 990 N N . GLU A 1 117 ? 15.634 5.974 10.769 1.00 37.56 117 GLU A N 1
ATOM 991 C CA . GLU A 1 117 ? 15.718 6.453 12.151 1.00 37.56 117 GLU A CA 1
ATOM 992 C C . GLU A 1 117 ? 14.521 5.899 12.938 1.00 37.56 117 GLU A C 1
ATOM 994 O O . GLU A 1 117 ? 13.462 6.510 13.092 1.00 37.56 117 GLU A O 1
ATOM 999 N N . ASN A 1 118 ? 14.700 4.664 13.405 1.00 40.31 118 ASN A N 1
ATOM 1000 C CA . ASN A 1 118 ? 13.926 4.039 14.454 1.00 40.31 118 ASN A CA 1
ATOM 1001 C C . ASN A 1 118 ? 14.114 4.888 15.706 1.00 40.31 118 ASN A C 1
ATOM 1003 O O . ASN A 1 118 ? 15.012 4.648 16.514 1.00 40.31 118 ASN A O 1
ATOM 1007 N N . LYS A 1 119 ? 13.254 5.890 15.869 1.00 41.62 119 LYS A N 1
ATOM 1008 C CA . LYS A 1 119 ? 13.065 6.546 17.151 1.00 41.62 119 LYS A CA 1
ATOM 1009 C C . LYS A 1 119 ? 12.407 5.519 18.069 1.00 41.62 119 LYS A C 1
ATOM 1011 O O . LYS A 1 119 ? 11.195 5.313 18.033 1.00 41.62 119 LYS A O 1
ATOM 1016 N N . ILE A 1 120 ? 13.248 4.787 18.797 1.00 43.06 120 ILE A N 1
ATOM 1017 C CA . ILE A 1 120 ? 12.848 3.934 19.913 1.00 43.06 120 ILE A CA 1
ATOM 1018 C C . ILE A 1 120 ? 11.973 4.808 20.817 1.00 43.06 120 ILE A C 1
ATOM 1020 O O . ILE A 1 120 ? 12.375 5.906 21.203 1.00 43.06 120 ILE A O 1
ATOM 1024 N N . LEU A 1 121 ? 10.733 4.369 21.038 1.00 42.47 121 LEU A N 1
ATOM 1025 C CA . LEU A 1 121 ? 9.753 5.089 21.841 1.00 42.47 121 LEU A CA 1
ATOM 1026 C C . LEU A 1 121 ? 10.294 5.224 23.271 1.00 42.47 121 LEU A C 1
ATOM 1028 O O . LEU A 1 121 ? 10.450 4.217 23.952 1.00 42.47 121 LEU A O 1
ATOM 1032 N N . ASN A 1 122 ? 10.534 6.453 23.727 1.00 40.25 122 ASN A N 1
ATOM 1033 C CA . ASN A 1 122 ? 10.700 6.749 25.149 1.00 40.25 122 ASN A CA 1
ATOM 1034 C C . ASN A 1 122 ? 9.318 7.037 25.764 1.00 40.25 122 ASN A C 1
ATOM 1036 O O . ASN A 1 122 ? 8.506 7.760 25.181 1.00 40.25 122 ASN A O 1
ATOM 1040 N N . GLU A 1 123 ? 9.058 6.445 26.930 1.00 47.06 123 GLU A N 1
ATOM 1041 C CA . GLU A 1 123 ? 7.765 6.324 27.627 1.00 47.06 123 GLU A CA 1
ATOM 1042 C C . GLU A 1 123 ? 7.229 7.618 28.286 1.00 47.06 123 GLU A C 1
ATOM 1044 O O . GLU A 1 123 ? 6.621 7.576 29.353 1.00 47.06 123 GLU A O 1
ATOM 1049 N N . GLU A 1 124 ? 7.386 8.793 27.672 1.00 47.12 124 GLU A N 1
ATOM 1050 C CA . GLU A 1 124 ? 6.908 10.052 28.271 1.00 47.12 124 GLU A CA 1
ATOM 1051 C C . GLU A 1 124 ? 5.542 10.501 27.715 1.00 47.12 124 GLU A C 1
ATOM 1053 O O . GLU A 1 124 ? 5.426 11.124 26.652 1.00 47.12 124 GLU A O 1
ATOM 1058 N N . THR A 1 125 ? 4.503 10.134 28.477 1.00 52.94 125 THR A N 1
ATOM 1059 C CA . THR A 1 125 ? 3.113 10.640 28.516 1.00 52.94 125 THR A CA 1
ATOM 1060 C C . THR A 1 125 ? 2.654 11.476 27.313 1.00 52.94 125 THR A C 1
ATOM 1062 O O . THR A 1 125 ? 2.707 12.707 27.259 1.00 52.94 125 THR A O 1
ATOM 1065 N N . LEU A 1 126 ? 2.103 10.765 26.330 1.00 56.41 126 LEU A N 1
ATOM 1066 C CA . LEU A 1 126 ? 1.361 11.325 25.210 1.00 56.41 126 LEU A CA 1
ATOM 1067 C C . LEU A 1 126 ? 0.046 11.948 25.732 1.00 56.41 126 LEU A C 1
ATOM 1069 O O . LEU A 1 126 ? -0.784 11.237 26.296 1.00 56.41 126 LEU A O 1
ATOM 1073 N N . HIS A 1 127 ? -0.179 13.257 25.539 1.00 68.44 127 HIS A N 1
ATOM 1074 C CA . HIS A 1 127 ? -1.457 13.915 25.873 1.00 68.44 127 HIS A CA 1
ATOM 1075 C C . HIS A 1 127 ? -2.573 13.450 24.918 1.00 68.44 127 HIS A C 1
ATOM 1077 O O . HIS A 1 127 ? -2.909 14.079 23.903 1.00 68.44 127 HIS A O 1
ATOM 1083 N N . LEU A 1 128 ? -3.119 12.282 25.231 1.00 75.62 128 LEU A N 1
ATOM 1084 C CA . LEU A 1 128 ? -4.262 11.673 24.574 1.00 75.62 128 LEU A CA 1
ATOM 1085 C C . LEU A 1 128 ? -5.540 12.044 25.328 1.00 75.62 128 LEU A C 1
ATOM 1087 O O . LEU A 1 128 ? -5.551 12.067 26.559 1.00 75.62 128 LEU A O 1
ATOM 1091 N N . SER A 1 129 ? -6.617 12.319 24.590 1.00 83.38 129 SER A N 1
ATOM 1092 C CA . SER A 1 129 ? -7.959 12.403 25.190 1.00 83.38 129 SER A CA 1
ATOM 1093 C C . SER A 1 129 ? -8.356 11.058 25.811 1.00 83.38 129 SER A C 1
ATOM 1095 O O . SER A 1 129 ? -7.819 10.031 25.408 1.00 83.38 129 SER A O 1
ATOM 1097 N N . LEU A 1 130 ? -9.334 11.029 26.723 1.00 80.62 130 LEU A N 1
ATOM 1098 C CA . LEU A 1 130 ? -9.822 9.776 27.328 1.00 80.62 130 LEU A CA 1
ATOM 1099 C C . LEU A 1 130 ? -10.202 8.720 26.272 1.00 80.62 130 LEU A C 1
ATOM 1101 O O . LEU A 1 130 ? -9.887 7.542 26.417 1.00 80.62 130 LEU A O 1
ATOM 1105 N N . PHE A 1 131 ? -10.811 9.155 25.166 1.00 82.62 131 PHE A N 1
ATOM 1106 C CA . PHE A 1 131 ? -11.154 8.276 24.049 1.00 82.62 131 PHE A CA 1
ATOM 1107 C C . PHE A 1 131 ? -9.909 7.735 23.328 1.00 82.62 131 PHE A C 1
ATOM 1109 O O . PHE A 1 131 ? -9.809 6.544 23.052 1.00 82.62 131 PHE A O 1
ATOM 1116 N N . GLU A 1 132 ? -8.922 8.592 23.066 1.00 84.50 132 GLU A N 1
ATOM 1117 C CA . GLU A 1 132 ? -7.659 8.183 22.445 1.00 84.50 132 GLU A CA 1
ATOM 1118 C C . GLU A 1 132 ? -6.809 7.302 23.372 1.00 84.50 132 GLU A C 1
ATOM 1120 O O . GLU A 1 132 ? -6.138 6.406 22.877 1.00 84.50 132 GLU A O 1
ATOM 1125 N N . GLN A 1 133 ? -6.847 7.515 24.692 1.00 82.88 133 GLN A N 1
ATOM 1126 C CA . GLN A 1 133 ? -6.174 6.662 25.679 1.00 82.88 133 GLN A CA 1
ATOM 1127 C C . GLN A 1 133 ? -6.750 5.248 25.657 1.00 82.88 133 GLN A C 1
ATOM 1129 O O . GLN A 1 133 ? -5.999 4.279 25.592 1.00 82.88 133 GLN A O 1
ATOM 1134 N N . LYS A 1 134 ? -8.081 5.130 25.630 1.00 85.25 134 LYS A N 1
ATOM 1135 C CA . LYS A 1 134 ? -8.760 3.833 25.590 1.00 85.25 134 LYS A CA 1
ATOM 1136 C C . LYS A 1 134 ? -8.484 3.089 24.282 1.00 85.25 134 LYS A C 1
ATOM 1138 O O . LYS A 1 134 ? -8.164 1.905 24.292 1.00 85.25 134 LYS A O 1
ATOM 1143 N N . ILE A 1 135 ? -8.500 3.804 23.155 1.00 87.06 135 ILE A N 1
ATOM 1144 C CA . ILE A 1 135 ? -8.083 3.247 21.859 1.00 87.06 135 ILE A CA 1
ATOM 1145 C C . ILE A 1 135 ? -6.605 2.865 21.876 1.00 87.06 135 ILE A C 1
ATOM 1147 O O . ILE A 1 135 ? -6.240 1.841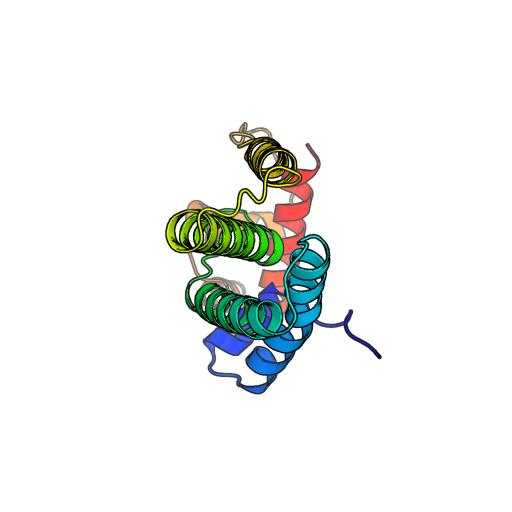 21.303 1.00 87.06 135 ILE A O 1
ATOM 1151 N N . TYR A 1 136 ? -5.751 3.662 22.521 1.00 82.88 136 TYR A N 1
ATOM 1152 C CA . TYR A 1 136 ? -4.332 3.356 22.623 1.00 82.88 136 TYR A CA 1
ATOM 1153 C C . TYR A 1 136 ? -4.102 2.040 23.372 1.00 82.88 136 TYR A C 1
ATOM 1155 O O . TYR A 1 136 ? -3.383 1.168 22.883 1.00 82.88 136 TYR A O 1
ATOM 1163 N N . GLU A 1 137 ? -4.761 1.870 24.516 1.00 81.25 137 GLU A N 1
ATOM 1164 C CA . GLU A 1 137 ? -4.712 0.643 25.308 1.00 81.25 137 GLU A CA 1
ATOM 1165 C C . GLU A 1 137 ? -5.195 -0.567 24.496 1.00 81.25 137 GLU A C 1
ATOM 1167 O O . GLU A 1 137 ? -4.445 -1.529 24.310 1.00 81.25 137 GLU A O 1
ATOM 1172 N N . LEU A 1 138 ? -6.409 -0.509 23.942 1.00 82.12 138 LEU A N 1
ATOM 1173 C CA . LEU A 1 138 ? -6.992 -1.644 23.223 1.00 82.12 138 LEU A CA 1
ATOM 1174 C C . LEU A 1 138 ? -6.178 -2.007 21.966 1.00 82.12 138 LEU A C 1
ATOM 1176 O O . LEU A 1 138 ? -5.872 -3.175 21.717 1.00 82.12 138 LEU A O 1
ATOM 1180 N N . LYS A 1 139 ? -5.733 -1.005 21.196 1.00 81.12 139 LYS A N 1
ATOM 1181 C CA . LYS A 1 139 ? -5.017 -1.229 19.931 1.00 81.12 139 LYS A CA 1
ATOM 1182 C C . LYS A 1 139 ? -3.548 -1.603 20.113 1.00 81.12 139 LYS A C 1
ATOM 1184 O O . LYS A 1 139 ? -3.066 -2.505 19.426 1.00 81.12 139 LYS A O 1
ATOM 1189 N N . PHE A 1 140 ? -2.805 -0.883 20.953 1.00 77.88 140 PHE A N 1
ATOM 1190 C CA . PHE A 1 140 ? -1.344 -1.022 21.032 1.00 77.88 140 PHE A CA 1
ATOM 1191 C C . PHE A 1 140 ? -0.893 -1.935 22.172 1.00 77.88 140 PHE A C 1
ATOM 1193 O O . PHE A 1 140 ? 0.127 -2.606 22.015 1.00 77.88 140 PHE A O 1
ATOM 1200 N N . ILE A 1 141 ? -1.655 -2.013 23.269 1.00 76.38 141 ILE A N 1
ATOM 1201 C CA . ILE A 1 141 ? -1.334 -2.884 24.410 1.00 76.38 141 ILE A CA 1
ATOM 1202 C C . ILE A 1 141 ? -2.023 -4.241 24.239 1.00 76.38 141 ILE A C 1
ATOM 1204 O O . ILE A 1 141 ? -1.344 -5.264 24.143 1.00 76.38 141 ILE A O 1
ATOM 1208 N N . LYS A 1 142 ? -3.357 -4.257 24.119 1.00 75.69 142 LYS A N 1
ATOM 1209 C CA . LYS A 1 142 ? -4.152 -5.497 23.999 1.00 75.69 142 LYS A CA 1
ATOM 1210 C C . LYS A 1 142 ? -4.153 -6.106 22.591 1.00 75.69 142 LYS A C 1
ATOM 1212 O O . LYS A 1 142 ? -4.516 -7.264 22.422 1.00 75.69 142 LYS A O 1
ATOM 1217 N N . LYS A 1 143 ? -3.653 -5.367 21.593 1.00 75.06 143 LYS A N 1
ATOM 1218 C CA . LYS A 1 143 ? -3.517 -5.785 20.182 1.00 75.06 143 LYS A CA 1
ATOM 1219 C C . LYS A 1 143 ? -4.835 -6.142 19.492 1.00 75.06 143 LYS A C 1
ATOM 1221 O O . LYS A 1 143 ? -4.818 -6.885 18.506 1.00 75.06 143 LYS A O 1
ATOM 1226 N N . GLU A 1 144 ? -5.934 -5.566 19.954 1.00 79.44 144 GLU A N 1
ATOM 1227 C CA . GLU A 1 144 ? -7.240 -5.728 19.333 1.00 79.44 144 GLU A CA 1
ATOM 1228 C C . GLU A 1 144 ? -7.297 -5.047 17.963 1.00 79.44 144 GLU A C 1
ATOM 1230 O O . GLU A 1 144 ? -6.578 -4.088 17.636 1.00 79.44 144 GLU A O 1
ATOM 1235 N N . THR A 1 145 ? -8.162 -5.575 17.114 1.00 77.62 145 THR A N 1
ATOM 1236 C CA . THR A 1 145 ? -8.456 -5.003 15.809 1.00 77.62 145 THR A CA 1
ATOM 1237 C C . THR A 1 145 ? -9.361 -3.779 15.964 1.00 77.62 145 THR A C 1
ATOM 1239 O O . THR A 1 145 ? -10.207 -3.737 16.853 1.00 77.62 145 THR A O 1
ATOM 1242 N N . PRO A 1 146 ? -9.283 -2.785 15.059 1.00 78.81 146 PRO A N 1
ATOM 1243 C CA . PRO A 1 146 ? -10.199 -1.643 15.087 1.00 78.81 146 PRO A CA 1
ATOM 1244 C C . PRO A 1 146 ? -11.690 -2.026 15.091 1.00 78.81 146 PRO A C 1
ATOM 1246 O O . PRO A 1 146 ? -12.503 -1.253 15.586 1.00 78.81 146 PRO A O 1
ATOM 1249 N N . ARG A 1 147 ? -12.053 -3.212 14.572 1.00 74.75 147 ARG A N 1
ATOM 1250 C CA . ARG A 1 147 ? -13.426 -3.748 14.600 1.00 74.75 147 ARG A CA 1
ATOM 1251 C C . ARG A 1 147 ? -13.840 -4.223 15.992 1.00 74.75 147 ARG A C 1
ATOM 1253 O O . ARG A 1 147 ? -14.962 -3.952 16.400 1.00 74.75 147 ARG A O 1
ATOM 1260 N N . GLU A 1 148 ? -12.959 -4.925 16.697 1.00 79.38 148 GLU A N 1
ATOM 1261 C CA . GLU A 1 148 ? -13.193 -5.352 18.084 1.00 79.38 148 GLU A CA 1
ATOM 1262 C C . GLU A 1 148 ? -13.323 -4.129 18.992 1.00 79.38 148 GLU A C 1
ATOM 1264 O O . GLU A 1 148 ? -14.315 -4.001 19.700 1.00 79.38 148 GLU A O 1
ATOM 1269 N N . ILE A 1 149 ? -12.429 -3.151 18.820 1.00 85.69 149 ILE A N 1
ATOM 1270 C CA . ILE A 1 149 ? -12.454 -1.880 19.554 1.00 85.69 149 ILE A CA 1
ATOM 1271 C C . ILE A 1 149 ? -13.744 -1.099 19.280 1.00 85.69 149 ILE A C 1
ATOM 1273 O O . ILE A 1 149 ? -14.346 -0.554 20.197 1.00 85.69 149 ILE A O 1
ATOM 1277 N N . ALA A 1 150 ? -14.182 -1.026 18.021 1.00 86.06 150 ALA A N 1
ATOM 1278 C CA . ALA A 1 150 ? -15.421 -0.342 17.653 1.00 86.06 150 ALA A CA 1
ATOM 1279 C C . ALA A 1 150 ? -16.656 -0.992 18.290 1.00 86.06 150 ALA A C 1
ATOM 1281 O O . ALA A 1 150 ? -17.546 -0.281 18.751 1.00 86.06 150 ALA A O 1
ATOM 1282 N N . LYS A 1 151 ? -16.685 -2.332 18.347 1.00 87.25 151 LYS A N 1
ATOM 1283 C CA . LYS A 1 151 ? -17.735 -3.089 19.038 1.00 87.25 151 LYS A CA 1
ATOM 1284 C C . LYS A 1 151 ? -17.685 -2.877 20.551 1.00 87.25 151 LYS A C 1
ATOM 1286 O O . LYS A 1 151 ? -18.733 -2.694 21.154 1.00 87.25 151 LYS A O 1
ATOM 1291 N N . GLU A 1 152 ? -16.497 -2.877 21.156 1.00 89.50 152 GLU A N 1
ATOM 1292 C CA . GLU A 1 152 ? -16.334 -2.658 22.600 1.00 89.50 152 GLU A CA 1
ATOM 1293 C C . GLU A 1 152 ? -16.711 -1.230 23.019 1.00 89.50 152 GLU A C 1
ATOM 1295 O O . GLU A 1 152 ? -17.314 -1.021 24.070 1.00 89.50 152 GLU A O 1
ATOM 1300 N N . LEU A 1 153 ? -16.367 -0.237 22.197 1.00 88.56 153 LEU A N 1
ATOM 1301 C CA . LEU A 1 153 ? -16.621 1.177 22.478 1.00 88.56 153 LEU A CA 1
ATOM 1302 C C . LEU A 1 153 ? -17.961 1.687 21.928 1.00 88.56 153 LEU A C 1
ATOM 1304 O O . LEU A 1 153 ? -18.195 2.893 21.997 1.00 88.56 153 LEU A O 1
AT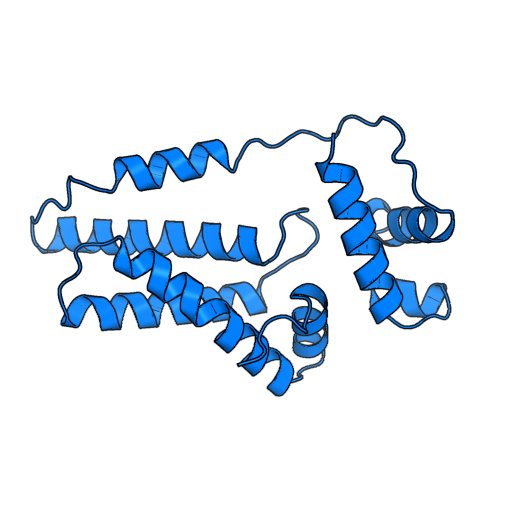OM 1308 N N . ASP A 1 154 ? -18.794 0.801 21.371 1.00 89.44 154 ASP A N 1
ATOM 1309 C CA . ASP A 1 154 ? -20.084 1.105 20.733 1.00 89.44 154 ASP A CA 1
ATOM 1310 C C . ASP A 1 154 ? -20.025 2.349 19.830 1.00 89.44 154 ASP A C 1
ATOM 1312 O O . ASP A 1 154 ? -20.721 3.353 20.006 1.00 89.44 154 ASP A O 1
ATOM 1316 N N . CYS A 1 155 ? -19.088 2.336 18.882 1.00 86.25 155 CYS A N 1
ATOM 1317 C CA . CYS A 1 155 ? -18.890 3.466 17.987 1.00 86.25 155 CYS A CA 1
ATOM 1318 C C . CYS A 1 155 ? -18.519 3.030 16.572 1.00 86.25 155 CYS A C 1
ATOM 1320 O O . CYS A 1 155 ? -18.108 1.903 16.312 1.00 86.25 155 CYS A O 1
ATOM 1322 N N . GLU A 1 156 ? -18.651 3.956 15.625 1.00 77.19 156 GLU A N 1
ATOM 1323 C CA . GLU A 1 156 ? -18.265 3.703 14.242 1.00 77.19 156 GLU A CA 1
ATOM 1324 C C . GLU A 1 156 ? -16.768 3.396 14.128 1.00 77.19 156 GLU A C 1
ATOM 1326 O O . GLU A 1 156 ? -15.921 4.156 14.607 1.00 77.19 156 GLU A O 1
ATOM 1331 N N . VAL A 1 157 ? -16.429 2.340 13.383 1.00 75.75 157 VAL A N 1
ATOM 1332 C CA . VAL A 1 157 ? -15.038 1.935 13.111 1.00 75.75 157 VAL A CA 1
ATOM 1333 C C . VAL A 1 157 ? -14.213 3.096 12.532 1.00 75.75 157 VAL A C 1
ATOM 1335 O O . VAL A 1 157 ? -13.027 3.242 12.832 1.00 75.75 157 VAL A O 1
ATOM 1338 N N . LYS A 1 158 ? -14.849 3.990 11.766 1.00 77.44 158 LYS A N 1
ATOM 1339 C CA . LYS A 1 158 ? -14.231 5.216 11.251 1.00 77.44 158 LYS A CA 1
ATOM 1340 C C . LYS A 1 158 ? -13.652 6.104 12.358 1.00 77.44 158 LYS A C 1
ATOM 1342 O O . LYS A 1 158 ? -12.513 6.554 12.246 1.00 77.44 158 LYS A O 1
ATOM 1347 N N . LYS A 1 159 ? -14.389 6.296 13.459 1.00 79.56 159 LYS A N 1
ATOM 1348 C CA . LYS A 1 159 ? -13.926 7.089 14.611 1.00 79.56 159 LYS A CA 1
ATOM 1349 C C . LYS A 1 159 ? -12.684 6.473 15.255 1.00 79.56 159 LYS A C 1
ATOM 1351 O O . LYS A 1 159 ? -11.819 7.218 15.721 1.00 79.56 159 LYS A O 1
ATOM 1356 N N . ILE A 1 160 ? -12.566 5.141 15.233 1.00 83.81 160 ILE A N 1
ATOM 1357 C CA . ILE A 1 160 ? -11.376 4.424 15.706 1.00 83.81 160 ILE A CA 1
ATOM 1358 C C . ILE A 1 160 ? -10.170 4.728 14.813 1.00 83.81 160 ILE A C 1
ATOM 1360 O O . ILE A 1 160 ? -9.117 5.109 15.322 1.00 83.81 160 ILE A O 1
ATOM 1364 N N . TYR A 1 161 ? -10.311 4.634 13.487 1.00 75.62 161 TYR A N 1
ATOM 1365 C CA . TYR A 1 161 ? -9.219 4.948 12.556 1.00 75.62 161 TYR A CA 1
ATOM 1366 C C . TYR A 1 161 ? -8.758 6.403 12.641 1.00 75.62 161 TYR A C 1
ATOM 1368 O O . TYR A 1 161 ? -7.551 6.658 12.673 1.00 75.62 161 TYR A O 1
ATOM 1376 N N . ASP A 1 162 ? -9.695 7.347 12.735 1.00 79.88 162 ASP A N 1
ATOM 1377 C CA . ASP A 1 162 ? -9.373 8.767 12.894 1.00 79.88 162 ASP A CA 1
ATOM 1378 C C . ASP A 1 162 ? -8.621 9.029 14.206 1.00 79.88 162 ASP A C 1
ATOM 1380 O O . ASP A 1 162 ? -7.667 9.810 14.241 1.00 79.88 162 ASP A O 1
ATOM 1384 N N . ALA A 1 163 ? -9.010 8.356 15.293 1.00 83.25 163 ALA A N 1
ATOM 1385 C CA . ALA A 1 163 ? -8.297 8.431 16.563 1.00 83.25 163 ALA A CA 1
ATOM 1386 C C . ALA A 1 163 ? -6.900 7.795 16.482 1.00 83.25 163 ALA A C 1
ATOM 1388 O O . ALA A 1 163 ? -5.941 8.410 16.942 1.00 83.25 163 ALA A O 1
ATOM 1389 N N . ILE A 1 164 ? -6.746 6.630 15.844 1.00 81.69 164 ILE A N 1
ATOM 1390 C CA . ILE A 1 164 ? -5.436 5.989 15.623 1.00 81.69 164 ILE A CA 1
ATOM 1391 C C . ILE A 1 164 ? -4.509 6.906 14.812 1.00 81.69 164 ILE A C 1
ATOM 1393 O O . ILE A 1 164 ? -3.331 7.045 15.151 1.00 81.69 164 ILE A O 1
ATOM 1397 N N . ASP A 1 165 ? -5.017 7.560 13.764 1.00 77.00 165 ASP A N 1
ATOM 1398 C CA . ASP A 1 165 ? -4.239 8.513 12.967 1.00 77.00 165 ASP A CA 1
ATOM 1399 C C . ASP A 1 165 ? -3.786 9.719 13.807 1.00 77.00 165 ASP A C 1
ATOM 1401 O O . ASP A 1 165 ? -2.610 10.094 13.777 1.00 77.00 165 ASP A O 1
ATOM 1405 N N . ARG A 1 166 ? -4.679 10.282 14.635 1.00 78.88 166 ARG A N 1
ATOM 1406 C CA . ARG A 1 166 ? -4.325 11.356 15.580 1.00 78.88 166 ARG A CA 1
ATOM 1407 C C . ARG A 1 166 ? -3.283 10.911 16.607 1.00 78.88 166 ARG A C 1
ATOM 1409 O O . ARG A 1 166 ? -2.314 11.640 16.816 1.00 78.88 166 ARG A O 1
ATOM 1416 N N . ILE A 1 167 ? -3.432 9.724 17.198 1.00 81.94 167 ILE A N 1
ATOM 1417 C CA . ILE A 1 167 ? -2.470 9.134 18.144 1.00 81.94 167 ILE A CA 1
ATOM 1418 C C . ILE A 1 167 ? -1.090 9.010 17.483 1.00 81.94 167 ILE A C 1
ATOM 1420 O O . ILE A 1 167 ? -0.101 9.504 18.026 1.00 81.94 167 ILE A O 1
ATOM 1424 N N . ARG A 1 168 ? -1.016 8.436 16.273 1.00 73.38 168 ARG A N 1
ATOM 1425 C CA . ARG A 1 168 ? 0.243 8.296 15.515 1.00 73.38 168 ARG A CA 1
ATOM 1426 C C . ARG A 1 168 ? 0.872 9.652 15.183 1.00 73.38 168 ARG A C 1
ATOM 1428 O O . ARG A 1 168 ? 2.083 9.809 15.316 1.00 73.38 168 ARG A O 1
ATOM 1435 N N . LYS A 1 169 ? 0.075 10.647 14.780 1.00 73.19 169 LYS A N 1
ATOM 1436 C CA . LYS A 1 169 ? 0.561 12.014 14.512 1.00 73.19 169 LYS A CA 1
ATOM 1437 C C . LYS A 1 169 ? 1.124 12.685 15.764 1.00 73.19 169 LYS A C 1
ATOM 1439 O O . LYS A 1 169 ? 2.162 13.336 15.675 1.00 73.19 169 LYS A O 1
ATOM 1444 N N . LYS A 1 170 ? 0.471 12.515 16.918 1.00 77.62 170 LYS A N 1
ATOM 1445 C CA . LYS A 1 170 ? 0.962 13.022 18.209 1.00 77.62 170 LYS A CA 1
ATOM 1446 C C . LYS A 1 170 ? 2.269 12.337 18.614 1.00 77.62 170 LYS A C 1
ATOM 1448 O O . LYS A 1 170 ? 3.179 13.023 19.062 1.00 77.62 170 LYS A O 1
ATOM 1453 N N . ALA A 1 171 ? 2.388 11.027 18.390 1.00 67.75 171 ALA A N 1
ATOM 1454 C CA . ALA A 1 171 ? 3.596 10.260 18.702 1.00 67.75 171 ALA A CA 1
ATOM 1455 C C . ALA A 1 171 ? 4.808 10.644 17.829 1.00 67.75 171 ALA A C 1
ATOM 1457 O O . ALA A 1 171 ? 5.940 10.532 18.279 1.00 67.75 171 ALA A O 1
ATOM 1458 N N . ARG A 1 172 ? 4.585 11.127 16.595 1.00 55.38 172 ARG A N 1
ATOM 1459 C CA . ARG A 1 172 ? 5.650 11.550 15.661 1.00 55.38 172 ARG A CA 1
ATOM 1460 C C . ARG A 1 172 ? 6.130 12.996 15.832 1.00 55.38 172 ARG A C 1
ATOM 1462 O O . ARG A 1 172 ? 7.149 13.352 15.257 1.00 55.38 172 ARG A O 1
ATOM 1469 N N . LYS A 1 173 ? 5.386 13.852 16.543 1.00 53.47 173 LYS A N 1
ATOM 1470 C CA . LYS A 1 173 ? 5.714 15.283 16.717 1.00 53.47 173 LYS A CA 1
ATOM 1471 C C . LYS A 1 173 ? 6.728 15.567 17.840 1.00 53.47 173 LYS A C 1
ATOM 1473 O O . LYS A 1 173 ? 6.969 16.735 18.131 1.00 53.47 173 LYS A O 1
ATOM 1478 N N . LYS A 1 174 ? 7.301 14.536 18.460 1.00 41.81 174 LYS A N 1
ATOM 1479 C CA . LYS A 1 174 ? 8.354 14.640 19.478 1.00 41.81 174 LYS A CA 1
ATOM 1480 C C . LYS A 1 174 ? 9.596 13.911 19.012 1.00 41.81 174 LYS A C 1
ATOM 1482 O O . LYS A 1 174 ? 10.698 14.305 19.439 1.00 41.81 174 LYS A O 1
#

Secondary structure (DSSP, 8-state):
----S--HHHHHHHHHTT-HHHHHHHHHHHHHHHHHHHTTS---HHHHHHHHHHHHHHHHHHHHH--GGGS--HHHHHHHHHHHHHHHHHHHHHHHH----TTSHHHHHHHHHGGG---PPP-------HHHHHHHIIIIIS---HHHHHHHTTS-HHHHHHHHHHHHHHHH--

Solvent-accessible surface area (backbone atoms only — not comparable to full-atom values): 10487 Å² total; per-residue (Å²): 132,94,75,84,85,71,54,70,70,58,30,54,51,38,35,73,72,68,33,62,66,35,43,51,51,53,51,63,69,47,48,60,57,48,54,58,58,51,70,76,45,98,64,56,78,76,51,47,56,55,53,50,52,52,42,50,53,45,48,56,50,39,70,76,65,66,62,75,85,73,80,54,52,69,67,58,50,45,52,52,55,44,51,54,52,52,53,53,51,50,53,52,45,31,70,73,70,74,49,79,77,74,90,55,57,62,69,57,51,54,61,52,62,72,73,60,72,75,74,75,84,73,94,74,81,78,94,57,53,76,68,43,44,53,49,44,43,41,42,73,70,70,61,45,50,61,65,57,49,18,64,74,66,74,46,61,50,66,62,47,54,56,40,52,52,50,52,53,53,61,69,68,76,114

Nearest PDB structures (foldseek):
  5h6x-assembly1_A  TM=7.695E-01  e=7.570E-02  Legionella pneumophila
  5tjg-assembly1_F  TM=3.718E-01  e=7.719E-03  Thermus aquaticus
  1rp3-assembly2_C  TM=3.983E-01  e=1.982E-02  Aquifex aeolicus
  8r6p-assembly1_F  TM=4.511E-01  e=3.971E-02  Mycolicibacterium smegmatis MC2 155
  6cuu-assembly1_F  TM=3.718E-01  e=3.971E-02  Thermus thermophilus HB27

Radius of gyration: 19.2 Å; Cα contacts (8 Å, |Δi|>4): 102; chains: 1; bounding box: 47×25×52 Å

pLDDT: mean 77.01, std 17.54, range [33.81, 98.0]

Mean predicted aligned error: 12.55 Å

Foldseek 3Di:
DDLPDDDPVRLLVVVVVVNVVSVVSQLVSCLVVQVVVCVVAPDDPVVSVVLSVVLSVLSVVLSVPPDCLVLDGSVRVSNLSSLVSVLVVVVVCCVVPVDDSPPPNVVSVVVNVVSPPPPPDDPPDQPADPLLVLLCCCCNVVVDDLVVVCVVVVHDSVVSVVSVVVSSVSSPVD

Sequence (174 aa):
MFIQKYNDNELLYLIYDNDDLAREILINKYKPLILSKMNKMNLLPDEKEEFYAEGLICLIKAINSYNDKFFLSFNSYFTLILKRKFIDLLRKKTKKERIVYMDNIEEFIVDVSNHVENKILNEETLHLSLFEQKIYELKFIKKETPREIAKELDCEVKKIYDAIDRIRKKARKK